Protein AF-A0A7S1EY43-F1 (afdb_monomer_lite)

Foldseek 3Di:
DDDDDDDDDDDDPPDDPDDP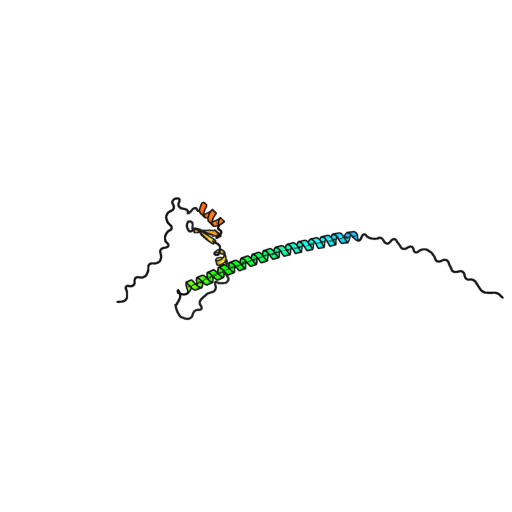PPPDPPPVVPVVVVVVVVVVVVVVVVVVVVVVVVVVVVVVVVVVVVVVVVVVVVVCVVCVPPDDDDDDDDPDPDDPPVCVVVVVVVVFWDADPFQRDTDGPDPVGVVVCVVVVPRDDPDDDDDPDPDDPDDDDPPPDD

Structure (mmCIF, N/CA/C/O backbone):
data_AF-A0A7S1EY43-F1
#
_entry.id   AF-A0A7S1EY43-F1
#
loop_
_atom_site.group_PDB
_atom_site.id
_atom_site.type_symbol
_atom_site.label_atom_id
_atom_site.label_alt_id
_atom_site.label_comp_id
_atom_site.label_asym_id
_atom_site.label_entity_id
_atom_site.label_seq_id
_atom_site.pdbx_PDB_ins_code
_atom_site.Cartn_x
_atom_site.Cartn_y
_atom_site.Cartn_z
_atom_site.occupancy
_atom_site.B_iso_or_equiv
_atom_site.auth_seq_id
_atom_site.auth_comp_id
_atom_site.auth_asym_id
_atom_site.auth_atom_id
_atom_site.pdbx_PDB_model_num
ATOM 1 N N . SER A 1 1 ? -22.037 -6.663 114.341 1.00 41.59 1 SER A N 1
ATOM 2 C CA . SER A 1 1 ? -21.458 -5.616 113.472 1.00 41.59 1 SER A CA 1
ATOM 3 C C . SER A 1 1 ? -21.271 -6.261 112.105 1.00 41.59 1 SER A C 1
ATOM 5 O O . SER A 1 1 ? -20.466 -7.169 112.016 1.00 41.59 1 SER A O 1
ATOM 7 N N . SER A 1 2 ? -22.159 -6.098 111.114 1.00 53.44 2 SER A N 1
ATOM 8 C CA . SER A 1 2 ? -22.350 -4.882 110.292 1.00 53.44 2 SER A CA 1
ATOM 9 C C . SER A 1 2 ? -20.976 -4.368 109.839 1.00 53.44 2 SER A C 1
ATOM 11 O O . SER A 1 2 ? -20.206 -3.970 110.704 1.00 53.44 2 SER A O 1
ATOM 13 N N . VAL A 1 3 ? -20.535 -4.445 108.579 1.00 50.75 3 VAL A N 1
ATOM 14 C CA . VAL A 1 3 ? -21.181 -4.131 107.294 1.00 50.75 3 VAL A CA 1
ATOM 15 C C . VAL A 1 3 ? -20.458 -4.925 106.184 1.00 50.75 3 VAL A C 1
ATOM 17 O O . VAL A 1 3 ? -19.232 -4.971 106.186 1.00 50.75 3 VAL A O 1
ATOM 20 N N . CYS A 1 4 ? -21.165 -5.496 105.204 1.00 46.78 4 CYS A N 1
ATOM 21 C CA . CYS A 1 4 ? -20.566 -5.841 103.908 1.00 46.78 4 CYS A CA 1
ATOM 22 C C . CYS A 1 4 ? -21.561 -5.436 102.816 1.00 46.78 4 CYS A C 1
ATOM 24 O O . CYS A 1 4 ? -22.634 -6.024 102.684 1.00 46.78 4 CYS A O 1
ATOM 26 N N . GLY A 1 5 ? -21.259 -4.323 102.145 1.00 45.91 5 GLY A N 1
ATOM 27 C CA . GLY A 1 5 ? -22.138 -3.674 101.180 1.00 45.91 5 GLY A CA 1
ATOM 28 C C . GLY A 1 5 ? -22.193 -4.441 99.864 1.00 45.91 5 GLY A C 1
ATOM 29 O O . GLY A 1 5 ? -21.163 -4.709 99.254 1.00 45.91 5 GLY A O 1
ATOM 30 N N . SER A 1 6 ? -23.404 -4.761 99.412 1.00 52.31 6 SER A N 1
ATOM 31 C CA . SER A 1 6 ? -23.654 -5.184 98.033 1.00 52.31 6 SER A CA 1
ATOM 32 C C . SER A 1 6 ? -23.799 -3.943 97.157 1.00 52.31 6 SER A C 1
ATOM 34 O O . SER A 1 6 ? -24.788 -3.220 97.261 1.00 52.31 6 SER A O 1
ATOM 36 N N . LEU A 1 7 ? -22.804 -3.687 96.309 1.00 50.12 7 LEU A N 1
ATOM 37 C CA . LEU A 1 7 ? -22.873 -2.676 95.259 1.00 50.12 7 LEU A CA 1
ATOM 38 C C . LEU A 1 7 ? -23.380 -3.369 93.985 1.00 50.12 7 LEU A C 1
ATOM 40 O O . LEU A 1 7 ? -22.682 -4.200 93.408 1.00 50.12 7 LEU A O 1
ATOM 44 N N . ALA A 1 8 ? -24.618 -3.086 93.584 1.00 62.09 8 ALA A N 1
ATOM 45 C CA . ALA A 1 8 ? -25.173 -3.585 92.328 1.00 62.09 8 ALA A CA 1
ATOM 46 C C . ALA A 1 8 ? -24.474 -2.912 91.125 1.00 62.09 8 ALA A C 1
ATOM 48 O O . ALA A 1 8 ? -24.161 -1.721 91.204 1.00 62.09 8 ALA A O 1
ATOM 49 N N . PRO A 1 9 ? -24.234 -3.624 90.008 1.00 55.09 9 PRO A N 1
ATOM 50 C CA . PRO A 1 9 ? -23.655 -3.019 88.813 1.00 55.09 9 PRO A CA 1
ATOM 51 C C . PRO A 1 9 ? -24.662 -2.080 88.129 1.00 55.09 9 PRO A C 1
ATOM 53 O O . PRO A 1 9 ? -25.844 -2.397 87.998 1.00 55.09 9 PRO A O 1
ATOM 56 N N . ALA A 1 10 ? -24.183 -0.914 87.692 1.00 57.22 10 ALA A N 1
ATOM 57 C CA . ALA A 1 10 ? -24.972 0.073 86.958 1.00 57.22 10 ALA A CA 1
ATOM 58 C C . ALA A 1 10 ? -25.468 -0.480 85.602 1.00 57.22 10 ALA A C 1
ATOM 60 O O . ALA A 1 10 ? -24.766 -1.282 84.979 1.00 57.22 10 ALA A O 1
ATOM 61 N N . PRO A 1 11 ? -26.641 -0.046 85.099 1.00 56.56 11 PRO A N 1
ATOM 62 C CA . PRO A 1 11 ? -27.122 -0.464 83.790 1.00 56.56 11 PRO A CA 1
ATOM 63 C C . PRO A 1 11 ? -26.263 0.159 82.684 1.00 56.56 11 PRO A C 1
ATOM 65 O O . PRO A 1 11 ? -26.062 1.372 82.627 1.00 56.56 11 PRO A O 1
ATOM 68 N N . ILE A 1 12 ? -25.770 -0.692 81.789 1.00 59.94 12 ILE A N 1
ATOM 69 C CA . ILE A 1 12 ? -25.063 -0.296 80.570 1.00 59.94 12 ILE A CA 1
ATOM 70 C C . ILE A 1 12 ? -26.062 0.457 79.673 1.00 59.94 12 ILE A C 1
ATOM 72 O O . ILE A 1 12 ? -27.110 -0.112 79.348 1.00 59.94 12 ILE A O 1
ATOM 76 N N . PRO A 1 13 ? -25.793 1.702 79.238 1.00 50.12 13 PRO A N 1
ATOM 77 C CA . PRO A 1 13 ? -26.653 2.365 78.269 1.00 50.12 13 PRO A CA 1
ATOM 78 C C . PRO A 1 13 ? -26.549 1.651 76.915 1.00 50.12 13 PRO A C 1
ATOM 80 O O . PRO A 1 13 ? -25.568 1.777 76.185 1.00 50.12 13 PRO A O 1
ATOM 83 N N . GLN A 1 14 ? -27.592 0.897 76.566 1.00 57.12 14 GLN A N 1
ATOM 84 C CA . GLN A 1 14 ? -27.797 0.334 75.234 1.00 57.12 14 GLN A CA 1
ATOM 85 C C . GLN A 1 14 ? -28.138 1.441 74.229 1.00 57.12 14 GLN A C 1
ATOM 87 O O . GLN A 1 14 ? -29.300 1.543 73.859 1.00 57.12 14 GLN A O 1
ATOM 92 N N . ARG A 1 15 ? -27.190 2.275 73.778 1.00 55.28 15 ARG A N 1
ATOM 93 C CA . ARG A 1 15 ? -27.374 3.112 72.569 1.00 55.28 15 ARG A CA 1
ATOM 94 C C . ARG A 1 15 ? -26.063 3.372 71.844 1.00 55.28 15 ARG A C 1
ATOM 96 O O . ARG A 1 15 ? -25.512 4.456 71.929 1.00 55.28 15 ARG A O 1
ATOM 103 N N . PHE A 1 16 ? -25.627 2.378 71.085 1.00 51.06 16 PHE A N 1
ATOM 104 C CA . PHE A 1 16 ? -24.830 2.573 69.875 1.00 51.06 16 PHE A CA 1
ATOM 105 C C . PHE A 1 16 ? -25.205 1.450 68.904 1.00 51.06 16 PHE A C 1
ATOM 107 O O . PHE A 1 16 ? -24.498 0.458 68.773 1.00 51.06 16 PHE A O 1
ATOM 114 N N . PHE A 1 17 ? -26.371 1.570 68.263 1.00 47.34 17 PHE A N 1
ATOM 115 C CA . PHE A 1 17 ? -26.572 0.869 66.999 1.00 47.34 17 PHE A CA 1
ATOM 116 C C . PHE A 1 17 ? -25.972 1.755 65.916 1.00 47.34 17 PHE A C 1
ATOM 118 O O . PHE A 1 17 ? -26.376 2.905 65.746 1.00 47.34 17 PHE A O 1
ATOM 125 N N . MET A 1 18 ? -24.923 1.217 65.297 1.00 49.12 18 MET A N 1
ATOM 126 C CA . MET A 1 18 ? -24.160 1.816 64.215 1.00 49.12 18 MET A CA 1
ATOM 127 C C . MET A 1 18 ? -25.110 2.320 63.133 1.00 49.12 18 MET A C 1
ATOM 129 O O . MET A 1 18 ? -26.056 1.628 62.754 1.00 49.12 18 MET A O 1
ATOM 133 N N . ALA A 1 19 ? -24.837 3.537 62.665 1.00 46.69 19 ALA A N 1
ATOM 134 C CA . ALA A 1 19 ? -25.416 4.077 61.452 1.00 46.69 19 ALA A CA 1
ATOM 135 C C . ALA A 1 19 ? -25.369 3.010 60.354 1.00 46.69 19 ALA A C 1
ATOM 137 O O . ALA A 1 19 ? -24.356 2.319 60.200 1.00 46.69 19 ALA A O 1
ATOM 138 N N . ALA A 1 20 ? -26.489 2.869 59.646 1.00 50.62 20 ALA A N 1
ATOM 139 C CA . ALA A 1 20 ? -26.568 2.099 58.424 1.00 50.62 20 ALA A CA 1
ATOM 140 C C . ALA A 1 20 ? -25.354 2.459 57.564 1.00 50.62 20 ALA A C 1
ATOM 142 O O . ALA A 1 20 ? -25.150 3.624 57.229 1.00 50.62 20 ALA A O 1
ATOM 143 N N . LEU A 1 21 ? -24.511 1.465 57.288 1.00 48.22 21 LEU A N 1
ATOM 144 C CA . LEU A 1 21 ? -23.529 1.593 56.233 1.00 48.22 21 LEU A CA 1
ATOM 145 C C . LEU A 1 21 ? -24.345 1.741 54.956 1.00 48.22 21 LEU A C 1
ATOM 147 O O . LEU A 1 21 ? -24.947 0.775 54.485 1.00 48.22 21 LEU A O 1
ATOM 151 N N . ASP A 1 22 ? -24.402 2.970 54.459 1.00 48.78 22 ASP A N 1
ATOM 152 C CA . ASP A 1 22 ? -24.724 3.259 53.078 1.00 48.78 22 ASP A CA 1
ATOM 153 C C . ASP A 1 22 ? -23.764 2.427 52.225 1.00 48.78 22 ASP A C 1
ATOM 155 O O . ASP A 1 22 ? -22.606 2.784 52.003 1.00 48.78 22 ASP A O 1
ATOM 159 N N . VAL A 1 23 ? -24.240 1.258 51.797 1.00 56.84 23 VAL A N 1
ATOM 160 C CA . VAL A 1 23 ? -23.659 0.517 50.685 1.00 56.84 23 VAL A CA 1
ATOM 161 C C . VAL A 1 23 ? -23.861 1.411 49.470 1.00 56.84 23 VAL A C 1
ATOM 163 O O . VAL A 1 23 ? -24.899 1.391 48.809 1.00 56.84 23 VAL A O 1
ATOM 166 N N . HIS A 1 24 ? -22.877 2.272 49.230 1.00 55.31 24 HIS A N 1
ATOM 167 C CA . HIS A 1 24 ? -22.739 2.974 47.970 1.00 55.31 24 HIS A CA 1
ATOM 168 C C . HIS A 1 24 ? -22.544 1.921 46.866 1.00 55.31 24 HIS A C 1
ATOM 170 O O . HIS A 1 24 ? -21.766 0.983 47.049 1.00 55.31 24 HIS A O 1
ATOM 176 N N . PRO A 1 25 ? -23.249 2.030 45.728 1.00 52.16 25 PRO A N 1
ATOM 177 C CA . PRO A 1 25 ? -23.197 1.025 44.679 1.00 52.16 25 PRO A CA 1
ATOM 178 C C . PRO A 1 25 ? -21.826 1.048 43.992 1.00 52.16 25 PRO A C 1
ATOM 180 O O . PRO A 1 25 ? -21.577 1.863 43.108 1.00 52.16 25 PRO A O 1
ATOM 183 N N . GLU A 1 26 ? -20.957 0.098 44.339 1.00 53.69 26 GLU A N 1
ATOM 184 C CA . GLU A 1 26 ? -19.714 -0.225 43.611 1.00 53.69 26 GLU A CA 1
ATOM 185 C C . GLU A 1 26 ? -19.965 -0.758 42.182 1.00 53.69 26 GLU A C 1
ATOM 187 O O . GLU A 1 26 ? -19.036 -1.134 41.476 1.00 53.69 26 GLU A O 1
ATOM 192 N N . ALA A 1 27 ? -21.216 -0.779 41.716 1.00 54.62 27 ALA A N 1
ATOM 193 C CA . ALA A 1 27 ? -21.576 -1.264 40.388 1.00 54.62 27 ALA A CA 1
ATOM 194 C C . ALA A 1 27 ? -21.207 -0.286 39.254 1.00 54.62 27 ALA A C 1
ATOM 196 O O . ALA A 1 27 ? -20.969 -0.721 38.136 1.00 54.62 27 ALA A O 1
ATOM 197 N N . VAL A 1 28 ? -21.106 1.024 39.521 1.00 55.25 28 VAL A N 1
ATOM 198 C CA . VAL A 1 28 ? -20.904 2.037 38.458 1.00 55.25 28 VAL A CA 1
ATOM 199 C C . VAL A 1 28 ? -19.438 2.135 37.997 1.00 55.25 28 VAL A C 1
ATOM 201 O O . VAL A 1 28 ? -19.166 2.600 36.896 1.00 55.25 28 VAL A O 1
ATOM 204 N N . ALA A 1 29 ? -18.481 1.664 38.804 1.00 61.00 29 ALA A N 1
ATOM 205 C CA . ALA A 1 29 ? -17.053 1.700 38.466 1.00 61.00 29 ALA A CA 1
ATOM 206 C C . ALA A 1 29 ? -16.586 0.500 37.623 1.00 61.00 29 ALA A C 1
ATOM 208 O O . ALA A 1 29 ? -15.546 0.581 36.971 1.00 61.00 29 ALA A O 1
ATOM 209 N N . ASN A 1 30 ? -17.332 -0.610 37.634 1.00 71.88 30 ASN A N 1
ATOM 210 C CA . ASN A 1 30 ? -16.931 -1.826 36.930 1.00 71.88 30 ASN A CA 1
ATOM 211 C C . ASN A 1 30 ? -17.221 -1.732 35.424 1.00 71.88 30 ASN A C 1
ATOM 213 O O . ASN A 1 30 ? -16.369 -2.081 34.614 1.00 71.88 30 ASN A O 1
ATOM 217 N N . ASP A 1 31 ? -18.371 -1.167 35.049 1.00 84.38 31 ASP A N 1
ATOM 218 C CA . ASP A 1 31 ? -18.775 -1.059 33.643 1.00 84.38 31 ASP A CA 1
ATOM 219 C C . ASP A 1 31 ? -17.875 -0.095 32.847 1.00 84.38 31 ASP A C 1
ATOM 221 O O . ASP A 1 31 ? -17.464 -0.416 31.735 1.00 84.38 31 ASP A O 1
ATOM 225 N N . ASP A 1 32 ? -17.496 1.054 33.423 1.00 91.00 32 ASP A N 1
ATOM 226 C CA . ASP A 1 32 ? -16.563 2.009 32.792 1.00 91.00 32 ASP A CA 1
ATOM 227 C C . ASP A 1 32 ? -15.147 1.421 32.666 1.00 91.00 32 ASP A C 1
ATOM 229 O O . ASP A 1 32 ? -14.481 1.591 31.644 1.00 91.00 32 ASP A O 1
ATOM 233 N N . LEU A 1 33 ? -14.687 0.665 33.669 1.00 91.50 33 LEU A N 1
ATOM 234 C CA . LEU A 1 33 ? -13.391 -0.011 33.603 1.00 91.50 33 LEU A CA 1
ATOM 235 C C . LEU A 1 33 ? -13.389 -1.123 32.547 1.00 91.50 33 LEU A C 1
ATOM 237 O O . LEU A 1 33 ? -12.437 -1.234 31.772 1.00 91.50 33 LEU A O 1
ATOM 241 N N . GLN A 1 34 ? -14.460 -1.913 32.489 1.00 91.56 34 GLN A N 1
ATOM 242 C CA . GLN A 1 34 ? -14.617 -2.971 31.502 1.00 91.56 34 GLN A CA 1
ATOM 243 C C . GLN A 1 34 ? -14.725 -2.399 30.085 1.00 91.56 34 GLN A C 1
ATOM 245 O O . GLN A 1 34 ? -14.057 -2.889 29.177 1.00 91.56 34 GLN A O 1
ATOM 250 N N . GLN A 1 35 ? -15.452 -1.295 29.906 1.00 94.69 35 GLN A N 1
ATOM 251 C CA . GLN A 1 35 ? -15.518 -0.589 28.630 1.00 94.69 35 GLN A CA 1
ATOM 252 C C . GLN A 1 35 ? -14.138 -0.092 28.174 1.00 94.69 35 GLN A C 1
ATOM 254 O O . GLN A 1 35 ? -13.800 -0.213 26.997 1.00 94.69 35 GLN A O 1
ATOM 259 N N . ARG A 1 36 ? -13.321 0.451 29.087 1.00 95.19 36 ARG A N 1
ATOM 260 C CA . ARG A 1 36 ? -11.950 0.891 28.772 1.00 95.19 36 ARG A CA 1
ATOM 261 C C . ARG A 1 36 ? -11.053 -0.275 28.395 1.00 95.19 36 ARG A C 1
ATOM 263 O O . ARG A 1 36 ? -10.308 -0.163 27.430 1.00 95.19 36 ARG A O 1
ATOM 270 N N . PHE A 1 37 ? -11.149 -1.388 29.118 1.00 96.12 37 PHE A N 1
ATOM 271 C CA . PHE A 1 37 ? -10.417 -2.603 28.780 1.00 96.12 37 PHE A CA 1
ATOM 272 C C . PHE A 1 37 ? -10.778 -3.093 27.372 1.00 96.12 37 PHE A C 1
ATOM 274 O O . PHE A 1 37 ? -9.893 -3.312 26.552 1.00 96.12 37 PHE A O 1
ATOM 281 N N . GLU A 1 38 ? -12.071 -3.174 27.053 1.00 96.88 38 GLU A N 1
ATOM 282 C CA . GLU A 1 38 ? -12.549 -3.571 25.725 1.00 96.88 38 GLU A CA 1
ATOM 283 C C . GLU A 1 38 ? -12.141 -2.595 24.612 1.00 96.88 38 GLU A C 1
ATOM 285 O O . GLU A 1 38 ? -11.956 -3.016 23.468 1.00 96.88 38 GLU A O 1
ATOM 290 N N . LEU A 1 39 ? -12.032 -1.297 24.913 1.00 97.56 39 LEU A N 1
ATOM 291 C CA . LEU A 1 39 ? -11.518 -0.302 23.973 1.00 97.56 39 LEU A CA 1
ATOM 292 C C . LEU A 1 39 ? -10.026 -0.528 23.716 1.00 97.56 39 LEU A C 1
ATOM 294 O O . LEU A 1 39 ? -9.619 -0.605 22.563 1.00 97.56 39 LEU A O 1
ATOM 298 N N . THR A 1 40 ? -9.229 -0.704 24.770 1.00 97.56 40 THR A N 1
ATOM 299 C CA . THR A 1 40 ? -7.792 -0.971 24.646 1.00 97.56 40 THR A CA 1
ATOM 300 C C . THR A 1 40 ? -7.517 -2.283 23.915 1.00 97.56 40 THR A C 1
ATOM 302 O O . THR A 1 40 ? -6.608 -2.329 23.096 1.00 97.56 40 THR A O 1
ATOM 305 N N . CYS A 1 41 ? -8.311 -3.336 24.139 1.00 97.62 41 CYS A N 1
ATOM 306 C CA . CYS A 1 41 ? -8.191 -4.572 23.361 1.00 97.62 41 CYS A CA 1
ATOM 307 C C . CYS A 1 41 ? -8.387 -4.320 21.862 1.00 97.62 41 CYS A C 1
ATOM 309 O O . CYS A 1 41 ? -7.573 -4.771 21.066 1.00 97.62 41 CYS A O 1
ATOM 311 N N . ARG A 1 42 ? -9.407 -3.537 21.486 1.00 98.12 42 ARG A N 1
ATOM 312 C CA . ARG A 1 42 ? -9.645 -3.163 20.084 1.00 98.12 42 ARG A CA 1
ATOM 313 C C . ARG A 1 42 ? -8.500 -2.342 19.495 1.00 98.12 42 ARG A C 1
ATOM 315 O O . ARG A 1 42 ? -8.062 -2.628 18.392 1.00 98.12 42 ARG A O 1
ATOM 322 N N . GLU A 1 43 ? -7.981 -1.368 20.239 1.00 98.44 43 GLU A N 1
ATOM 323 C CA . GLU A 1 43 ? -6.826 -0.575 19.797 1.00 98.44 43 GLU A CA 1
ATOM 324 C C . GLU A 1 43 ? -5.581 -1.447 19.581 1.00 98.44 43 GLU A C 1
ATOM 326 O O . GLU A 1 43 ? -4.814 -1.214 18.649 1.00 98.44 43 GLU A O 1
ATOM 331 N N . MET A 1 44 ? -5.372 -2.459 20.426 1.00 98.25 44 MET A N 1
ATOM 332 C CA . MET A 1 44 ? -4.278 -3.415 20.250 1.00 98.25 44 MET A CA 1
ATOM 333 C C . MET A 1 44 ? -4.476 -4.300 19.016 1.00 98.25 44 MET A C 1
ATOM 335 O O . MET A 1 44 ? -3.515 -4.498 18.275 1.00 98.25 44 MET A O 1
ATOM 339 N N . ASP A 1 45 ? -5.698 -4.775 18.762 1.00 98.44 45 ASP A N 1
ATOM 340 C CA . ASP A 1 45 ? -6.020 -5.548 17.556 1.00 98.44 45 ASP A CA 1
ATOM 341 C C . ASP A 1 45 ? -5.781 -4.717 16.279 1.00 98.44 45 ASP A C 1
ATOM 343 O O . ASP A 1 45 ? -5.151 -5.195 15.332 1.00 98.44 45 ASP A O 1
ATOM 347 N N . ASP A 1 46 ? -6.188 -3.443 16.279 1.00 98.56 46 ASP A N 1
ATOM 348 C CA . ASP A 1 46 ? -5.953 -2.513 15.167 1.00 98.56 46 ASP A CA 1
ATOM 349 C C . ASP A 1 46 ? -4.448 -2.286 14.920 1.00 98.56 46 ASP A C 1
ATOM 351 O O . ASP A 1 46 ? -3.986 -2.236 13.775 1.00 98.56 46 ASP A O 1
ATOM 355 N N . LEU A 1 47 ? -3.654 -2.153 15.992 1.00 98.56 47 LEU A N 1
ATOM 356 C CA . LEU A 1 47 ? -2.196 -2.041 15.895 1.00 98.56 47 LEU A CA 1
ATOM 357 C C . LEU A 1 47 ? -1.570 -3.308 15.301 1.00 98.56 47 LEU A C 1
ATOM 359 O O . LEU A 1 47 ? -0.679 -3.202 14.456 1.00 98.56 47 LEU A O 1
ATOM 363 N N . ASP A 1 48 ? -2.031 -4.489 15.708 1.00 98.50 48 ASP A N 1
ATOM 364 C CA . ASP A 1 48 ? -1.549 -5.763 15.175 1.00 98.50 48 ASP A CA 1
ATOM 365 C C . ASP A 1 48 ? -1.857 -5.911 13.682 1.00 98.50 48 ASP A C 1
ATOM 367 O O . ASP A 1 48 ? -1.003 -6.376 12.921 1.00 98.50 48 ASP A O 1
ATOM 371 N N . ASP A 1 49 ? -3.039 -5.490 13.237 1.00 98.56 49 A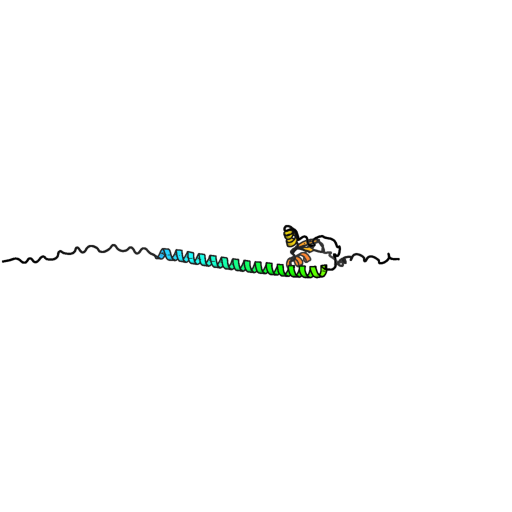SP A N 1
ATOM 372 C CA . ASP A 1 49 ? -3.397 -5.490 11.818 1.00 98.56 49 ASP A CA 1
ATOM 373 C C . ASP A 1 49 ? -2.534 -4.507 11.016 1.00 98.56 49 ASP A C 1
ATOM 375 O O . ASP A 1 49 ? -1.965 -4.887 9.989 1.00 98.56 49 ASP A O 1
ATOM 379 N N . MET A 1 50 ? -2.289 -3.299 11.534 1.00 98.56 50 MET A N 1
ATOM 380 C CA . MET A 1 50 ? -1.348 -2.362 10.906 1.00 98.56 50 MET A CA 1
ATOM 381 C C . MET A 1 50 ? 0.082 -2.919 10.831 1.00 98.56 50 MET A C 1
ATOM 383 O O . MET A 1 50 ? 0.779 -2.723 9.833 1.00 98.56 50 MET A O 1
ATOM 387 N N . ILE A 1 51 ? 0.549 -3.629 11.861 1.00 98.56 51 ILE A N 1
ATOM 388 C CA . ILE A 1 51 ? 1.875 -4.265 11.853 1.00 98.56 51 ILE A CA 1
ATOM 389 C C . ILE A 1 51 ? 1.942 -5.367 10.790 1.00 98.56 51 ILE A C 1
ATOM 391 O O . ILE A 1 51 ? 2.955 -5.478 10.090 1.00 98.56 51 ILE A O 1
ATOM 395 N N . LYS A 1 52 ? 0.885 -6.174 10.639 1.00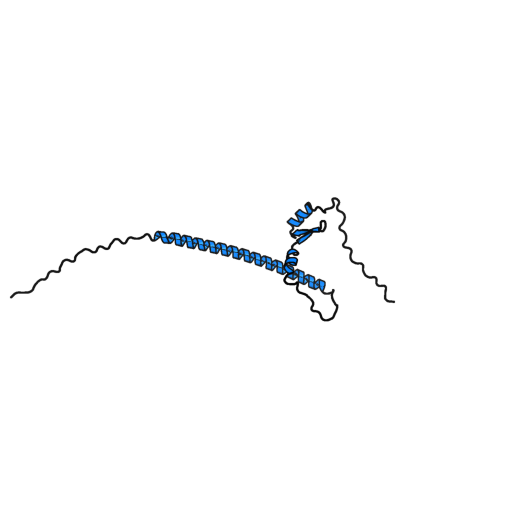 98.12 52 LYS A N 1
ATOM 396 C CA . LYS A 1 52 ? 0.807 -7.200 9.586 1.00 98.12 52 LYS A CA 1
ATOM 397 C C . LYS A 1 52 ? 0.888 -6.561 8.200 1.00 98.12 52 LYS A C 1
ATOM 399 O O . LYS A 1 52 ? 1.731 -6.982 7.406 1.00 98.12 52 LYS A O 1
ATOM 404 N N . ASP A 1 53 ? 0.124 -5.501 7.949 1.00 98.38 53 ASP A N 1
ATOM 405 C CA . ASP A 1 53 ? 0.149 -4.767 6.678 1.00 98.38 53 ASP A CA 1
ATOM 406 C C . ASP A 1 53 ? 1.550 -4.221 6.355 1.00 98.38 53 ASP A C 1
ATOM 408 O O . ASP A 1 53 ? 2.056 -4.366 5.234 1.00 98.38 53 ASP A O 1
ATOM 412 N N . LEU A 1 54 ? 2.227 -3.645 7.354 1.00 98.50 54 LEU A N 1
ATOM 413 C CA . LEU A 1 54 ? 3.597 -3.150 7.200 1.00 98.50 54 LEU A CA 1
ATOM 414 C C . LEU A 1 54 ? 4.592 -4.282 6.914 1.00 98.50 54 LEU A C 1
ATOM 416 O O . LEU A 1 54 ? 5.480 -4.121 6.072 1.00 98.50 54 LEU A O 1
ATOM 420 N N . HIS A 1 55 ? 4.455 -5.443 7.559 1.00 98.44 55 HIS A N 1
ATOM 421 C CA . HIS A 1 55 ? 5.280 -6.612 7.247 1.00 98.44 55 HIS A CA 1
ATOM 422 C C . HIS A 1 55 ? 5.062 -7.110 5.814 1.00 98.44 55 HIS A C 1
ATOM 424 O O . HIS A 1 55 ? 6.037 -7.431 5.124 1.00 98.44 55 HIS A O 1
ATOM 430 N N . GLU A 1 56 ? 3.821 -7.132 5.330 1.00 97.81 56 GLU A N 1
ATOM 431 C CA . GLU A 1 56 ? 3.518 -7.483 3.942 1.00 97.81 56 GLU A CA 1
ATOM 432 C C . GLU A 1 56 ? 4.127 -6.480 2.954 1.00 97.81 56 GLU A C 1
ATOM 434 O O . GLU A 1 56 ? 4.672 -6.856 1.909 1.00 97.81 56 GLU A O 1
ATOM 439 N N . GLU A 1 57 ? 4.088 -5.187 3.273 1.00 98.06 57 GLU A N 1
ATOM 440 C CA . GLU A 1 57 ? 4.717 -4.157 2.455 1.00 98.06 57 GLU A CA 1
ATOM 441 C C . GLU A 1 57 ? 6.247 -4.281 2.424 1.00 98.06 57 GLU A C 1
ATOM 443 O O . GLU A 1 57 ? 6.847 -4.271 1.341 1.00 98.06 57 GLU A O 1
ATOM 448 N N . LEU A 1 58 ? 6.880 -4.501 3.578 1.00 98.12 58 LEU A N 1
ATOM 449 C CA . LEU A 1 58 ? 8.312 -4.790 3.669 1.00 98.12 58 LEU A CA 1
ATOM 450 C C . LEU A 1 58 ? 8.689 -6.045 2.872 1.00 98.12 58 LEU A C 1
ATOM 452 O O . LEU A 1 58 ? 9.702 -6.038 2.167 1.00 98.12 58 LEU A O 1
ATOM 456 N N . GLY A 1 59 ? 7.854 -7.086 2.898 1.00 95.31 59 GLY A N 1
ATOM 457 C CA . GLY A 1 59 ? 8.012 -8.280 2.067 1.00 95.31 59 GLY A CA 1
ATOM 458 C C . GLY A 1 59 ? 7.996 -7.956 0.570 1.00 95.31 59 GLY A C 1
ATOM 459 O O . GLY A 1 59 ? 8.890 -8.370 -0.175 1.00 95.31 59 GLY A O 1
ATOM 460 N N . ARG A 1 60 ? 7.041 -7.131 0.120 1.00 95.62 60 ARG A N 1
ATOM 461 C CA . ARG A 1 60 ? 6.967 -6.654 -1.273 1.00 95.62 60 ARG A CA 1
ATOM 462 C C . ARG A 1 60 ? 8.187 -5.817 -1.662 1.00 95.62 60 ARG A C 1
ATOM 464 O O . ARG A 1 60 ? 8.700 -5.961 -2.775 1.00 95.62 60 ARG A O 1
ATOM 471 N N . PHE A 1 61 ? 8.681 -4.949 -0.778 1.00 96.94 61 PHE A N 1
ATOM 472 C CA . PHE A 1 61 ? 9.913 -4.192 -1.023 1.00 96.94 61 PHE A CA 1
ATOM 473 C C . PHE A 1 61 ? 11.136 -5.101 -1.125 1.00 96.94 61 PHE A C 1
ATOM 475 O O . PHE A 1 61 ? 11.925 -4.955 -2.061 1.00 96.94 61 PHE A O 1
ATOM 482 N N . ALA A 1 62 ? 11.271 -6.069 -0.221 1.00 94.38 62 ALA A N 1
ATOM 483 C CA . ALA A 1 62 ? 12.362 -7.033 -0.246 1.00 94.38 62 ALA A CA 1
ATOM 484 C C . ALA A 1 62 ? 12.356 -7.862 -1.541 1.00 94.38 62 ALA A C 1
ATOM 486 O O . ALA A 1 62 ? 13.401 -8.004 -2.178 1.00 94.38 62 ALA A O 1
ATOM 487 N N . PHE A 1 63 ? 11.185 -8.330 -1.980 1.00 91.00 63 PHE A N 1
ATOM 488 C CA . PHE A 1 63 ? 11.030 -9.074 -3.230 1.00 91.00 63 PHE A CA 1
ATOM 489 C C . PHE A 1 63 ? 11.410 -8.237 -4.458 1.00 91.00 63 PHE A C 1
ATOM 491 O O . PHE A 1 63 ? 12.209 -8.670 -5.291 1.00 91.00 63 PHE A O 1
ATOM 498 N N . ARG A 1 64 ? 10.912 -6.996 -4.546 1.00 94.94 64 ARG A N 1
ATOM 499 C CA . ARG A 1 64 ? 11.290 -6.064 -5.622 1.00 94.94 64 ARG A CA 1
ATOM 500 C C . ARG A 1 64 ? 12.796 -5.809 -5.644 1.00 94.94 64 ARG A C 1
ATOM 502 O O . ARG A 1 64 ? 13.400 -5.823 -6.716 1.00 94.94 64 ARG A O 1
ATOM 509 N N . ARG A 1 65 ? 13.417 -5.635 -4.473 1.00 94.56 65 ARG A N 1
ATOM 510 C CA . ARG A 1 65 ? 14.870 -5.460 -4.347 1.00 94.56 65 ARG A CA 1
ATOM 511 C C . ARG A 1 65 ? 15.640 -6.689 -4.827 1.00 94.56 65 ARG A C 1
ATOM 513 O O . ARG A 1 65 ? 16.638 -6.520 -5.518 1.00 94.56 65 ARG A O 1
ATOM 520 N N . ALA A 1 66 ? 15.178 -7.900 -4.515 1.00 87.69 66 ALA A N 1
ATOM 521 C CA . ALA A 1 66 ? 15.802 -9.135 -4.989 1.00 87.69 66 ALA A CA 1
ATOM 522 C C . ALA A 1 66 ? 15.764 -9.249 -6.523 1.00 87.69 66 ALA A C 1
ATOM 524 O O . ALA A 1 66 ? 16.794 -9.516 -7.137 1.00 87.69 66 ALA A O 1
ATOM 525 N N . ILE A 1 67 ? 14.619 -8.954 -7.152 1.00 92.00 67 ILE A N 1
ATOM 526 C CA . ILE A 1 67 ? 14.498 -8.926 -8.621 1.00 92.00 67 ILE A CA 1
ATOM 527 C C . ILE A 1 67 ? 15.463 -7.908 -9.236 1.00 92.00 67 ILE A C 1
ATOM 529 O O . ILE A 1 67 ? 16.101 -8.183 -10.250 1.00 92.00 67 ILE A O 1
ATOM 533 N N . LEU A 1 68 ? 15.560 -6.710 -8.656 1.00 90.56 68 LEU A N 1
ATOM 534 C CA . LEU A 1 68 ? 16.474 -5.685 -9.158 1.00 90.56 68 LEU A CA 1
ATOM 535 C C . LEU A 1 68 ? 17.938 -6.099 -8.991 1.00 90.56 68 LEU A C 1
ATOM 537 O O . LEU A 1 68 ? 18.722 -5.890 -9.912 1.00 90.56 68 LEU A O 1
ATOM 541 N N . ALA A 1 69 ? 18.297 -6.716 -7.864 1.00 85.81 69 ALA A N 1
ATOM 542 C CA . ALA A 1 69 ? 19.644 -7.226 -7.633 1.00 85.81 69 ALA A CA 1
ATOM 543 C C . ALA A 1 69 ? 20.024 -8.310 -8.655 1.00 85.81 69 ALA A C 1
ATOM 545 O O . ALA A 1 69 ? 21.111 -8.241 -9.224 1.00 85.81 69 ALA A O 1
ATOM 546 N N . ASP A 1 70 ? 19.114 -9.244 -8.950 1.00 86.56 70 ASP A N 1
ATOM 547 C CA . ASP A 1 70 ? 19.294 -10.259 -9.996 1.00 86.56 70 ASP A CA 1
ATOM 548 C C . ASP A 1 70 ? 19.490 -9.619 -11.377 1.00 86.56 70 ASP A C 1
ATOM 550 O O . ASP A 1 70 ? 20.465 -9.895 -12.074 1.00 86.56 70 ASP A O 1
ATOM 554 N N . ARG A 1 71 ? 18.625 -8.669 -11.753 1.00 83.75 71 ARG A N 1
ATOM 555 C CA . ARG A 1 71 ? 18.745 -7.953 -13.032 1.00 83.75 71 ARG A CA 1
ATOM 556 C C . ARG A 1 71 ? 20.064 -7.196 -13.150 1.00 83.75 71 ARG A C 1
ATOM 558 O O . ARG A 1 71 ? 20.682 -7.238 -14.209 1.00 83.75 71 ARG A O 1
ATOM 565 N N . VAL A 1 72 ? 20.501 -6.518 -12.088 1.00 83.56 72 VAL A N 1
ATOM 566 C CA . VAL A 1 72 ? 21.797 -5.822 -12.042 1.00 83.56 72 VAL A CA 1
ATOM 567 C C . VAL A 1 72 ? 22.958 -6.816 -12.133 1.00 83.56 72 VAL A C 1
ATOM 569 O O . VAL A 1 72 ? 23.918 -6.543 -12.850 1.00 83.56 72 VAL A O 1
ATOM 572 N N . GLY A 1 73 ? 22.868 -7.972 -11.471 1.00 74.81 73 GLY A N 1
ATOM 573 C CA . GLY A 1 73 ? 23.844 -9.057 -11.594 1.00 74.81 73 GLY A CA 1
ATOM 574 C C . GLY A 1 73 ? 23.965 -9.563 -13.033 1.00 74.81 73 GLY A C 1
ATOM 575 O O . GLY A 1 73 ? 25.050 -9.534 -13.608 1.00 74.81 73 GLY A O 1
ATOM 576 N N . ASN A 1 74 ? 22.836 -9.899 -13.656 1.00 71.56 74 ASN A N 1
ATOM 577 C CA . ASN A 1 74 ? 22.772 -10.354 -15.048 1.00 71.56 74 ASN A CA 1
ATOM 578 C C . ASN A 1 74 ? 23.279 -9.283 -16.038 1.00 71.56 74 ASN A C 1
ATOM 580 O O . ASN A 1 74 ? 23.969 -9.591 -17.011 1.00 71.56 74 ASN A O 1
ATOM 584 N N . L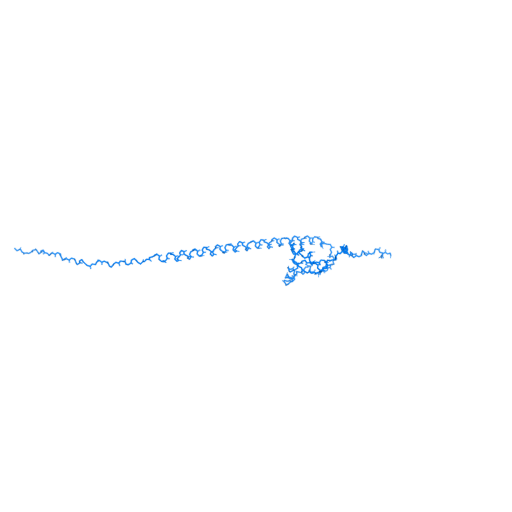EU A 1 75 ? 22.995 -8.000 -15.783 1.00 68.75 75 LEU A N 1
ATOM 585 C CA . LEU A 1 75 ? 23.544 -6.876 -16.554 1.00 68.75 75 LEU A CA 1
ATOM 586 C C . LEU A 1 75 ? 25.064 -6.739 -16.385 1.00 68.75 75 LEU A C 1
ATOM 588 O O . LEU A 1 75 ? 25.752 -6.426 -17.355 1.00 68.75 75 LEU A O 1
ATOM 592 N N . LYS A 1 76 ? 25.599 -6.982 -15.183 1.00 67.38 76 LYS A N 1
ATOM 593 C CA . LYS A 1 76 ? 27.042 -6.942 -14.907 1.00 67.38 76 LYS A CA 1
ATOM 594 C C . LYS A 1 76 ? 27.796 -8.032 -15.673 1.00 67.38 76 LYS A C 1
ATOM 596 O O . LYS A 1 76 ? 28.886 -7.762 -16.169 1.00 67.38 76 LYS A O 1
ATOM 601 N N . GLU A 1 77 ? 27.212 -9.219 -15.823 1.00 61.66 77 GLU A N 1
ATOM 602 C CA . GLU A 1 77 ? 27.805 -10.304 -16.618 1.00 61.66 77 GLU A CA 1
ATOM 603 C C . GLU A 1 77 ? 27.781 -10.008 -18.126 1.00 61.66 77 GLU A C 1
ATOM 605 O O . GLU A 1 77 ? 28.764 -10.259 -18.822 1.00 61.66 77 GLU A O 1
ATOM 610 N N . LEU A 1 78 ? 26.711 -9.384 -18.630 1.00 58.31 78 LEU A N 1
ATOM 611 C CA . LEU A 1 78 ? 26.600 -8.982 -20.039 1.00 58.31 78 LEU A CA 1
ATOM 612 C C . LEU A 1 78 ? 27.412 -7.715 -20.384 1.00 58.31 78 LEU A C 1
ATOM 614 O O . LEU A 1 78 ? 27.760 -7.505 -21.545 1.00 58.31 78 LEU A O 1
ATOM 618 N N . GLY A 1 79 ? 27.725 -6.871 -19.396 1.00 51.59 79 GLY A N 1
ATOM 619 C CA . GLY A 1 79 ? 28.537 -5.654 -19.542 1.00 51.59 79 GLY A CA 1
ATOM 620 C C . GLY A 1 79 ? 30.051 -5.865 -19.404 1.00 51.59 79 GLY A C 1
ATOM 621 O O . GLY A 1 79 ? 30.819 -4.927 -19.626 1.00 51.59 79 GLY A O 1
ATOM 622 N N . GLY A 1 80 ? 30.497 -7.082 -19.073 1.00 49.16 80 GLY A N 1
ATOM 623 C CA . GLY A 1 80 ? 31.891 -7.420 -18.758 1.00 49.16 80 GLY A CA 1
ATOM 624 C C . GLY A 1 80 ? 32.904 -7.348 -19.911 1.00 49.16 80 GLY A C 1
ATOM 625 O O . GLY A 1 80 ? 34.080 -7.612 -19.684 1.00 49.16 80 GLY A O 1
ATOM 626 N N . THR A 1 81 ? 32.507 -6.978 -21.134 1.00 49.94 81 THR A N 1
ATOM 627 C CA . THR A 1 81 ? 33.430 -6.885 -22.287 1.00 49.94 81 THR A CA 1
ATOM 628 C C . THR A 1 81 ? 33.409 -5.539 -23.014 1.00 49.94 81 THR A C 1
ATOM 630 O O . THR A 1 81 ? 33.893 -5.454 -24.141 1.00 49.94 81 THR A O 1
ATOM 633 N N . ALA A 1 82 ? 32.865 -4.476 -22.414 1.00 49.38 82 ALA A N 1
ATOM 634 C CA . ALA A 1 82 ? 32.745 -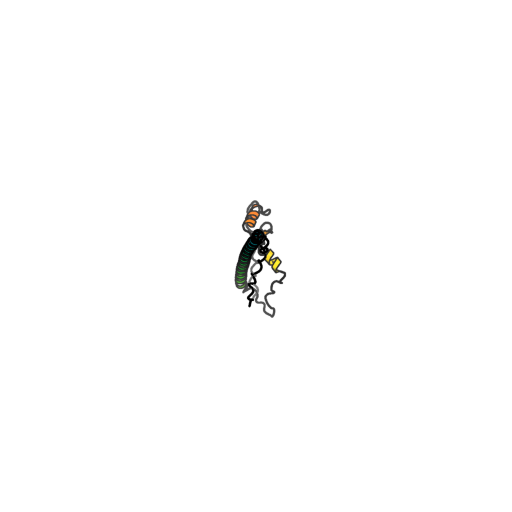3.181 -23.088 1.00 49.38 82 ALA A CA 1
ATOM 635 C C . ALA A 1 82 ? 33.256 -1.985 -22.271 1.00 49.38 82 ALA A C 1
ATOM 637 O O . ALA A 1 82 ? 32.640 -0.930 -22.324 1.00 49.38 82 ALA A O 1
ATOM 638 N N . PHE A 1 83 ? 34.383 -2.114 -21.556 1.00 44.44 83 PHE A N 1
ATOM 639 C CA . PHE A 1 83 ? 35.261 -0.967 -21.266 1.00 44.44 83 PHE A CA 1
ATOM 640 C C . PHE A 1 83 ? 36.639 -1.422 -20.747 1.00 44.44 83 PHE A C 1
ATOM 642 O O . PHE A 1 83 ? 36.872 -1.505 -19.546 1.00 44.44 83 PHE A O 1
ATOM 649 N N . SER A 1 84 ? 37.573 -1.702 -21.660 1.00 48.00 84 SER A N 1
ATOM 650 C CA . SER A 1 84 ? 39.010 -1.657 -21.358 1.00 48.00 84 SER A CA 1
ATOM 651 C C . SER A 1 84 ? 39.579 -0.399 -22.007 1.00 48.00 84 SER A C 1
ATOM 653 O O . SER A 1 84 ? 40.100 -0.435 -23.117 1.00 48.00 84 SER A O 1
ATOM 655 N N . LEU A 1 85 ? 39.447 0.727 -21.314 1.00 43.06 85 LEU A N 1
ATOM 656 C CA . LEU A 1 85 ? 40.333 1.874 -21.480 1.00 43.06 85 LEU A CA 1
ATOM 657 C C . LEU A 1 85 ? 41.021 2.049 -20.132 1.00 43.06 85 LEU A C 1
ATOM 659 O O . LEU A 1 85 ? 40.377 2.324 -19.124 1.00 43.06 85 LEU A O 1
ATOM 663 N N . GLY A 1 86 ? 42.312 1.724 -20.121 1.00 42.38 86 GLY A N 1
ATOM 664 C CA . GLY A 1 86 ? 43.147 1.776 -18.934 1.00 42.38 86 GLY A CA 1
ATOM 665 C C . GLY A 1 86 ? 43.364 3.195 -18.414 1.00 42.38 86 GLY A C 1
ATOM 666 O O . GLY A 1 86 ? 43.118 4.175 -19.112 1.00 42.38 86 GLY A O 1
ATOM 667 N N . GLY A 1 87 ? 43.890 3.252 -17.192 1.00 43.41 87 GLY A N 1
ATOM 668 C CA . GLY A 1 87 ? 44.365 4.468 -16.541 1.00 43.41 87 GLY A CA 1
ATOM 669 C C . GLY A 1 87 ? 43.368 5.026 -15.534 1.00 43.41 87 GLY A C 1
ATOM 670 O O . GLY A 1 87 ? 42.465 5.767 -15.898 1.00 43.41 87 GLY A O 1
ATOM 671 N N . ASP A 1 88 ? 43.561 4.655 -14.270 1.00 52.06 88 ASP A N 1
ATOM 672 C CA . ASP A 1 88 ? 43.313 5.484 -13.087 1.00 52.06 88 ASP A CA 1
ATOM 673 C C . ASP A 1 88 ? 42.035 6.339 -13.085 1.00 52.06 88 ASP A C 1
ATOM 675 O O . ASP A 1 88 ? 42.076 7.565 -13.028 1.00 52.06 88 ASP A O 1
ATOM 679 N N . ALA A 1 89 ? 40.872 5.692 -13.067 1.00 46.22 89 ALA A N 1
ATOM 680 C CA . ALA A 1 89 ? 39.650 6.311 -12.570 1.00 46.22 89 ALA A CA 1
ATOM 681 C C . ALA A 1 89 ? 38.700 5.229 -12.050 1.00 46.22 89 ALA A C 1
ATOM 683 O O . ALA A 1 89 ? 38.336 4.296 -12.763 1.00 46.22 89 ALA A O 1
ATOM 684 N N . LEU A 1 90 ? 38.320 5.370 -10.781 1.00 52.06 90 LEU A N 1
ATOM 685 C CA . LEU A 1 90 ? 37.268 4.618 -10.100 1.00 52.06 90 LEU A CA 1
ATOM 686 C C . LEU A 1 90 ? 36.054 4.381 -11.018 1.00 52.06 90 LEU A C 1
ATOM 688 O O . LEU A 1 90 ? 35.415 5.356 -11.422 1.00 52.06 90 LEU A O 1
ATOM 692 N N . PRO A 1 91 ? 35.679 3.125 -11.323 1.00 52.12 91 PRO A N 1
ATOM 693 C CA . PRO A 1 91 ? 34.468 2.876 -12.073 1.00 52.12 91 PRO A CA 1
ATOM 694 C C . PRO A 1 91 ? 33.293 2.695 -11.112 1.00 52.12 91 PRO A C 1
ATOM 696 O O . PRO A 1 91 ? 33.371 1.962 -10.127 1.00 52.12 91 PRO A O 1
ATOM 699 N N . VAL A 1 92 ? 32.183 3.324 -11.495 1.00 49.75 92 VAL A N 1
ATOM 700 C CA . VAL A 1 92 ? 30.893 3.436 -10.802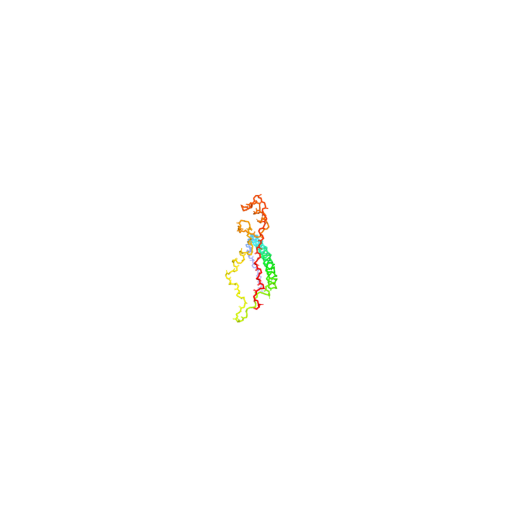 1.00 49.75 92 VAL A CA 1
ATOM 701 C C . VAL A 1 92 ? 30.824 4.640 -9.863 1.00 49.75 92 VAL A C 1
ATOM 703 O O . VAL A 1 92 ? 30.839 4.537 -8.640 1.00 49.75 92 VAL A O 1
ATOM 706 N N . SER A 1 93 ? 30.627 5.807 -10.486 1.00 50.31 93 SER A N 1
ATOM 707 C CA . SER A 1 93 ? 29.703 6.804 -9.949 1.00 50.31 93 SER A CA 1
ATOM 708 C C . SER A 1 93 ? 28.424 6.061 -9.573 1.00 50.31 93 SER A C 1
ATOM 710 O O . SER A 1 93 ? 27.616 5.711 -10.436 1.00 50.31 93 SER A O 1
ATOM 712 N N . LEU A 1 94 ? 28.278 5.771 -8.280 1.00 44.84 94 LEU A N 1
ATOM 713 C CA . LEU A 1 94 ? 26.981 5.565 -7.665 1.00 44.84 94 LEU A CA 1
ATOM 714 C C . LEU A 1 94 ? 26.071 6.664 -8.209 1.00 44.84 94 LEU A C 1
ATOM 716 O O . LEU A 1 94 ? 26.446 7.839 -8.203 1.00 44.84 94 LEU A O 1
ATOM 720 N N . CYS A 1 95 ? 24.906 6.270 -8.714 1.00 46.28 95 CYS A N 1
ATOM 721 C CA . CYS A 1 95 ? 23.812 7.197 -8.953 1.00 46.28 95 CYS A CA 1
ATOM 722 C C . CYS A 1 95 ? 23.732 8.131 -7.741 1.00 46.28 95 CYS A C 1
ATOM 724 O O . CYS A 1 95 ? 23.699 7.648 -6.603 1.00 46.28 95 CYS A O 1
ATOM 726 N N . SER A 1 96 ? 23.802 9.443 -7.979 1.00 48.56 96 SER A N 1
ATOM 727 C CA . SER A 1 96 ? 23.709 10.429 -6.907 1.00 48.56 96 SER A CA 1
ATOM 728 C C . SER A 1 96 ? 22.471 10.101 -6.071 1.00 48.56 96 SER A C 1
ATOM 730 O O . SER A 1 96 ? 21.454 9.685 -6.623 1.00 48.56 96 SER A O 1
ATOM 732 N N . LEU A 1 97 ? 22.532 10.237 -4.745 1.00 51.44 97 LEU A N 1
ATOM 733 C CA . LEU A 1 97 ? 21.431 9.858 -3.846 1.00 51.44 97 LEU A CA 1
ATOM 734 C C . LEU A 1 97 ? 20.089 10.552 -4.207 1.00 51.44 97 LEU A C 1
ATOM 736 O O . LEU A 1 97 ? 19.037 10.075 -3.800 1.00 51.44 97 LEU A O 1
ATOM 740 N N . GLY A 1 98 ? 20.114 11.616 -5.025 1.00 53.84 98 GLY A N 1
ATOM 741 C CA . GLY A 1 98 ? 18.936 12.288 -5.594 1.00 53.84 98 GLY A CA 1
ATOM 742 C C . GLY A 1 98 ? 18.409 11.759 -6.943 1.00 53.84 98 GLY A C 1
ATOM 743 O O . GLY A 1 98 ? 17.294 12.099 -7.314 1.00 53.84 98 GLY A O 1
ATOM 744 N N . ASP A 1 99 ? 19.139 10.907 -7.671 1.00 56.28 99 ASP A N 1
ATOM 745 C CA . ASP A 1 99 ? 18.679 10.332 -8.953 1.00 56.28 99 ASP A CA 1
ATOM 746 C C . ASP A 1 99 ? 17.785 9.094 -8.769 1.00 56.28 99 ASP A C 1
ATOM 748 O O . ASP A 1 99 ? 17.197 8.589 -9.729 1.00 56.28 99 ASP A O 1
ATOM 752 N N . TRP A 1 100 ? 17.664 8.586 -7.539 1.00 65.94 100 TRP A N 1
ATOM 753 C CA . TRP A 1 100 ? 16.839 7.419 -7.231 1.00 65.94 100 TRP A CA 1
ATOM 754 C C . TRP A 1 100 ? 15.356 7.675 -7.456 1.00 65.94 100 TRP A C 1
ATOM 756 O O . TRP A 1 100 ? 14.691 6.775 -7.950 1.00 65.94 100 TRP A O 1
ATOM 766 N N . GLU A 1 101 ? 14.843 8.873 -7.170 1.00 58.44 101 GLU A N 1
ATOM 767 C CA . GLU A 1 101 ? 13.439 9.214 -7.446 1.00 58.44 101 GLU A CA 1
ATOM 768 C C . GLU A 1 101 ? 13.144 9.114 -8.942 1.00 58.44 101 GLU A C 1
ATOM 770 O O . GLU A 1 101 ? 12.223 8.414 -9.347 1.00 58.44 101 GLU A O 1
ATOM 775 N N . HIS A 1 102 ? 14.005 9.687 -9.787 1.00 63.16 102 HIS A N 1
ATOM 776 C CA . HIS A 1 102 ? 13.835 9.607 -11.236 1.00 63.16 102 HIS A CA 1
ATOM 777 C C . HIS A 1 102 ? 14.004 8.177 -11.778 1.00 63.16 102 HIS A C 1
ATOM 779 O O . HIS A 1 102 ? 13.351 7.778 -12.750 1.00 63.16 102 HIS A O 1
ATOM 785 N N . CYS A 1 103 ? 14.872 7.386 -11.139 1.00 57.72 103 CYS A N 1
ATOM 786 C CA . CYS A 1 103 ? 15.045 5.969 -11.436 1.00 57.72 103 CYS A CA 1
ATOM 787 C C . CYS A 1 103 ? 13.815 5.156 -11.016 1.00 57.72 103 CYS A C 1
ATOM 789 O O . CYS A 1 103 ? 13.347 4.344 -11.804 1.00 57.72 103 CYS A O 1
ATOM 791 N N . LEU A 1 104 ? 13.246 5.392 -9.834 1.00 60.81 104 LEU A N 1
ATOM 792 C CA . LEU A 1 104 ? 12.046 4.718 -9.331 1.00 60.81 104 LEU A CA 1
ATOM 793 C C . LEU A 1 104 ? 10.803 5.099 -10.141 1.00 60.81 104 LEU A C 1
ATOM 795 O O . LEU A 1 104 ? 10.053 4.212 -10.537 1.00 60.81 104 LEU A O 1
ATOM 799 N N . ASP A 1 105 ? 10.664 6.373 -10.506 1.00 63.47 105 ASP A N 1
ATOM 800 C CA . ASP A 1 105 ? 9.637 6.855 -11.435 1.00 63.47 105 ASP A CA 1
ATOM 801 C C . ASP A 1 105 ? 9.766 6.208 -12.820 1.00 63.47 105 ASP A C 1
ATOM 803 O O . ASP A 1 105 ? 8.786 6.039 -13.544 1.00 63.47 105 ASP A O 1
ATOM 807 N N . SER A 1 106 ? 10.982 5.827 -13.218 1.00 66.12 106 SER A N 1
ATOM 808 C CA . SER A 1 106 ? 11.228 5.087 -14.460 1.00 66.12 106 SER A CA 1
ATOM 809 C C . SER A 1 106 ? 11.029 3.573 -14.289 1.00 66.12 106 SER A C 1
ATOM 811 O O . SER A 1 106 ? 10.627 2.890 -15.237 1.00 66.12 106 SER A O 1
ATOM 813 N N . LEU A 1 107 ? 11.257 3.034 -13.087 1.00 64.81 107 LEU A N 1
ATOM 814 C CA . LEU A 1 107 ? 11.052 1.637 -12.696 1.00 64.81 107 LEU A CA 1
ATOM 815 C C . LEU A 1 107 ? 9.568 1.377 -12.427 1.00 64.81 107 LEU A C 1
ATOM 817 O O . LEU A 1 107 ? 9.124 1.134 -11.312 1.00 64.81 107 LEU A O 1
ATOM 821 N N . GLY A 1 108 ? 8.790 1.411 -13.497 1.00 73.06 108 GLY A N 1
ATOM 822 C CA . GLY A 1 108 ? 7.342 1.283 -13.414 1.00 73.06 108 GLY A CA 1
ATOM 823 C C . GLY A 1 108 ? 6.616 2.124 -14.441 1.00 73.06 108 GLY A C 1
ATOM 824 O O . GLY A 1 108 ? 5.397 2.093 -14.449 1.00 73.06 108 GLY A O 1
ATOM 825 N N . VAL A 1 109 ? 7.322 2.832 -15.327 1.00 85.06 109 VAL A N 1
ATOM 826 C CA . VAL A 1 109 ? 6.715 3.596 -16.418 1.00 85.06 109 VAL A CA 1
ATOM 827 C C . VAL A 1 109 ? 7.208 3.068 -17.764 1.00 85.06 109 VAL A C 1
ATOM 829 O O . VAL A 1 109 ? 8.364 3.237 -18.153 1.00 85.06 109 VAL A O 1
ATOM 832 N N . GLY A 1 110 ? 6.305 2.432 -18.506 1.00 84.25 110 GLY A N 1
ATOM 833 C CA . GLY A 1 110 ? 6.504 2.063 -19.902 1.00 84.25 110 GLY A CA 1
ATOM 834 C C . GLY A 1 110 ? 6.269 3.243 -20.840 1.00 84.25 110 GLY A C 1
ATOM 835 O O . GLY A 1 110 ? 5.554 4.189 -20.516 1.00 84.25 110 GLY A O 1
ATOM 836 N N . LYS A 1 111 ? 6.857 3.183 -22.039 1.00 88.56 111 LYS A N 1
ATOM 837 C CA . LYS A 1 111 ? 6.528 4.089 -23.148 1.00 88.56 111 LYS A CA 1
ATOM 838 C C . LYS A 1 111 ? 5.875 3.303 -24.269 1.00 88.56 111 LYS A C 1
ATOM 840 O O . LYS A 1 111 ? 6.396 2.270 -24.691 1.00 88.56 111 LYS A O 1
ATOM 845 N N . CYS A 1 112 ? 4.777 3.823 -24.807 1.00 90.06 112 CYS A N 1
ATOM 846 C CA . CYS A 1 112 ? 4.189 3.252 -26.010 1.00 90.06 112 CYS A CA 1
ATOM 847 C C . CYS A 1 112 ? 5.162 3.426 -27.175 1.00 90.06 112 CYS A C 1
ATOM 849 O O . CYS A 1 112 ? 5.465 4.552 -27.556 1.00 90.06 112 CYS A O 1
ATOM 851 N N . GLY A 1 113 ? 5.585 2.339 -27.819 1.00 84.25 113 GLY A N 1
ATOM 852 C CA . GLY A 1 113 ? 6.432 2.433 -29.014 1.00 84.25 113 GLY A CA 1
ATOM 853 C C . GLY A 1 113 ? 5.768 3.149 -30.199 1.00 84.25 113 GLY A C 1
ATOM 854 O O . GLY A 1 113 ? 6.450 3.482 -31.164 1.00 84.25 113 GLY A O 1
ATOM 855 N N . VAL A 1 114 ? 4.453 3.379 -30.131 1.00 87.38 114 VAL A N 1
ATOM 856 C CA . VAL A 1 114 ? 3.662 3.990 -31.200 1.00 87.38 114 VAL A CA 1
ATOM 857 C C . VAL A 1 114 ? 3.424 5.480 -30.946 1.00 87.38 114 VAL A C 1
ATOM 859 O O . VAL A 1 114 ? 3.829 6.304 -31.758 1.00 87.38 114 VAL A O 1
ATOM 862 N N . CYS A 1 115 ? 2.800 5.845 -29.822 1.00 88.94 115 CYS A N 1
ATOM 863 C CA . CYS A 1 115 ? 2.479 7.244 -29.508 1.00 88.94 115 CYS A CA 1
ATOM 864 C C . CYS A 1 115 ? 3.432 7.897 -28.497 1.00 88.94 115 CYS A C 1
ATOM 866 O O . CYS A 1 115 ? 3.229 9.051 -28.137 1.00 88.94 115 CYS A O 1
ATOM 868 N N . GLN A 1 116 ? 4.441 7.167 -28.010 1.00 87.50 116 GLN A N 1
ATOM 869 C CA . GLN A 1 116 ? 5.452 7.624 -27.044 1.00 87.50 116 GLN A CA 1
ATOM 870 C C . GLN A 1 116 ? 4.915 8.093 -25.683 1.00 87.50 116 GLN A C 1
ATOM 872 O O . GLN A 1 116 ? 5.678 8.595 -24.858 1.00 87.50 116 GLN A O 1
ATOM 877 N N . GLN A 1 117 ? 3.624 7.891 -25.409 1.00 87.62 117 GLN A N 1
ATOM 878 C CA . GLN A 1 117 ? 3.036 8.225 -24.118 1.00 87.62 117 GLN A CA 1
ATOM 879 C C . GLN A 1 117 ? 3.618 7.324 -23.026 1.00 87.62 117 GLN A C 1
ATOM 881 O O . GLN A 1 117 ? 3.773 6.116 -23.227 1.00 87.62 117 GLN A O 1
ATOM 886 N N . LYS A 1 118 ? 3.947 7.941 -21.889 1.00 89.31 118 LYS A N 1
ATOM 887 C CA . LYS A 1 118 ? 4.379 7.277 -20.661 1.00 89.31 118 LYS A CA 1
ATOM 888 C C . LYS A 1 118 ? 3.156 6.788 -19.884 1.00 89.31 118 LYS A C 1
ATOM 890 O O . LYS A 1 118 ? 2.192 7.540 -19.757 1.00 89.31 118 LYS A O 1
ATOM 895 N N . PHE A 1 119 ? 3.196 5.567 -19.372 1.00 87.25 119 PHE A N 1
ATOM 896 C CA . PHE A 1 119 ? 2.133 4.995 -18.545 1.00 87.25 119 PHE A CA 1
ATOM 897 C C . PHE A 1 119 ? 2.706 3.932 -17.589 1.00 87.25 119 PHE A C 1
ATOM 899 O O . PHE A 1 119 ? 3.767 3.380 -17.890 1.00 87.25 119 PHE A O 1
ATOM 906 N N . PRO A 1 120 ? 2.039 3.635 -16.459 1.00 87.81 120 PRO A N 1
ATOM 907 C CA . PRO A 1 120 ? 2.440 2.565 -15.547 1.00 87.81 120 PRO A CA 1
ATOM 908 C C . PRO A 1 120 ? 2.684 1.224 -16.256 1.00 87.81 120 PRO A C 1
ATOM 910 O O . PRO A 1 120 ? 1.875 0.806 -17.078 1.00 87.81 120 PRO A O 1
ATOM 913 N N . LEU A 1 121 ? 3.776 0.525 -15.942 1.00 85.88 121 LEU A N 1
ATOM 914 C CA . LEU A 1 121 ? 4.164 -0.776 -16.501 1.00 85.88 121 LEU A CA 1
ATOM 915 C C . LEU A 1 121 ? 3.331 -1.916 -15.883 1.00 85.88 121 LEU A C 1
ATOM 917 O O . LEU A 1 121 ? 3.858 -2.918 -15.408 1.00 85.88 121 LEU A O 1
ATOM 921 N N . ASP A 1 122 ? 2.022 -1.711 -15.873 1.00 86.56 122 ASP A N 1
ATOM 922 C CA . ASP A 1 122 ? 0.981 -2.602 -15.392 1.00 86.56 122 ASP A CA 1
ATOM 923 C C . ASP A 1 122 ? 0.233 -3.204 -16.590 1.00 86.56 122 ASP A C 1
ATOM 925 O O . ASP A 1 122 ? -0.000 -2.530 -17.598 1.00 86.56 122 ASP A O 1
ATOM 929 N N . VAL A 1 123 ? -0.144 -4.479 -16.484 1.00 86.38 123 VAL A N 1
ATOM 930 C CA . VAL A 1 123 ? -0.766 -5.227 -17.586 1.00 86.38 123 VAL A CA 1
ATOM 931 C C . VAL A 1 123 ? -2.105 -4.604 -17.980 1.00 86.38 123 VAL A C 1
ATOM 933 O O . VAL A 1 123 ? -2.324 -4.362 -19.166 1.00 86.38 123 VAL A O 1
ATOM 936 N N . GLY A 1 124 ? -2.956 -4.253 -17.011 1.00 90.94 124 GLY A N 1
ATOM 937 C CA . GLY A 1 124 ? -4.265 -3.653 -17.290 1.00 90.94 124 GLY A CA 1
ATOM 938 C C . GLY A 1 124 ? -4.143 -2.290 -17.973 1.00 90.94 124 GLY A C 1
ATOM 939 O O . GLY A 1 124 ? -4.826 -2.003 -18.959 1.00 90.94 124 GLY A O 1
ATOM 940 N N . THR A 1 125 ? -3.195 -1.476 -17.514 1.00 89.25 125 THR A N 1
ATOM 941 C CA . THR A 1 125 ? -2.895 -0.168 -18.110 1.00 89.25 125 THR A CA 1
ATOM 942 C C . THR A 1 125 ? -2.364 -0.299 -19.543 1.00 89.25 125 THR A C 1
ATOM 944 O O . THR A 1 125 ? -2.778 0.450 -20.434 1.00 89.25 125 THR A O 1
ATOM 947 N N . ILE A 1 126 ? -1.470 -1.264 -19.795 1.00 90.12 126 ILE A N 1
ATOM 948 C CA . ILE A 1 126 ? -0.939 -1.566 -21.134 1.00 90.12 126 ILE A CA 1
ATOM 949 C C . ILE A 1 126 ? -2.062 -2.001 -22.076 1.00 90.12 126 ILE A C 1
ATOM 951 O O . ILE A 1 126 ? -2.146 -1.503 -23.203 1.00 90.12 126 ILE A O 1
ATOM 955 N N . GLU A 1 127 ? -2.923 -2.914 -21.632 1.00 92.06 127 GLU A N 1
ATOM 956 C CA . GLU A 1 127 ? -4.037 -3.431 -22.425 1.00 92.06 127 GLU A CA 1
ATOM 957 C C . GLU A 1 127 ? -5.007 -2.315 -22.796 1.00 92.06 127 GLU A C 1
ATOM 959 O O . GLU A 1 127 ? -5.276 -2.105 -23.983 1.00 92.06 127 GLU A O 1
ATOM 964 N N . GLN A 1 128 ? -5.439 -1.521 -21.816 1.00 91.50 128 GLN A N 1
ATOM 965 C CA . GLN A 1 128 ? -6.328 -0.389 -22.049 1.00 91.50 128 GLN A CA 1
ATOM 966 C C . GLN A 1 128 ? -5.698 0.631 -23.005 1.00 91.50 128 GLN A C 1
ATOM 968 O O . GLN A 1 128 ? -6.342 1.060 -23.966 1.00 91.50 128 GLN A O 1
ATOM 973 N N . HIS A 1 129 ? -4.420 0.970 -22.809 1.00 91.50 129 HIS A N 1
ATOM 974 C CA . HIS A 1 129 ? -3.694 1.852 -23.717 1.00 91.50 129 HIS A CA 1
ATOM 975 C C . HIS A 1 129 ? -3.642 1.286 -25.143 1.00 91.50 129 HIS A C 1
ATOM 977 O O . HIS A 1 129 ? -3.820 2.029 -26.107 1.00 91.50 129 HIS A O 1
ATOM 983 N N . SER A 1 130 ? -3.429 -0.022 -25.307 1.00 86.44 130 SER A N 1
ATOM 984 C CA . SER A 1 130 ? -3.311 -0.670 -26.620 1.00 86.44 130 SER A CA 1
ATOM 985 C C . SER A 1 130 ? -4.592 -0.600 -27.464 1.00 86.44 130 SER A C 1
ATOM 987 O O . SER A 1 130 ? -4.507 -0.611 -28.702 1.00 86.44 130 SER A O 1
ATOM 989 N N . LEU A 1 131 ? -5.748 -0.490 -26.797 1.00 88.75 131 LEU A N 1
ATOM 990 C CA . LEU A 1 131 ? -7.072 -0.356 -27.404 1.00 88.75 131 LEU A CA 1
ATOM 991 C C . LEU A 1 131 ? -7.352 1.081 -27.861 1.00 88.75 131 LEU A C 1
ATOM 993 O O . LEU A 1 131 ? -7.917 1.280 -28.933 1.00 88.75 131 LEU A O 1
ATOM 997 N N . VAL A 1 132 ? -6.923 2.083 -27.084 1.00 90.06 132 VAL A N 1
ATOM 998 C CA . VAL A 1 132 ? -7.223 3.509 -27.341 1.00 90.06 132 VAL A CA 1
ATOM 999 C C . VAL A 1 132 ? -6.035 4.311 -27.884 1.00 90.06 132 VAL A C 1
ATOM 1001 O O . VAL A 1 132 ? -6.100 5.537 -27.998 1.00 90.06 132 VAL A O 1
ATOM 1004 N N . CYS A 1 133 ? -4.921 3.648 -28.203 1.00 89.44 133 CYS A N 1
ATOM 1005 C CA . CYS A 1 133 ? -3.688 4.310 -28.615 1.00 89.44 133 CYS A CA 1
ATOM 1006 C C . CYS A 1 133 ? -3.900 5.161 -29.880 1.00 89.44 133 CYS A C 1
ATOM 1008 O O . CYS A 1 133 ? -4.032 4.637 -30.986 1.00 89.44 133 CYS A O 1
ATOM 1010 N N . LYS A 1 134 ? -3.823 6.490 -29.729 1.00 81.12 134 LYS A N 1
ATOM 1011 C CA . LYS A 1 134 ? -3.990 7.469 -30.822 1.00 81.12 134 LYS A CA 1
ATOM 1012 C C . LYS A 1 134 ? -2.958 7.333 -31.946 1.00 81.12 134 LYS A C 1
ATOM 1014 O O . LYS A 1 134 ? -3.194 7.800 -33.052 1.00 81.12 134 LYS A O 1
ATOM 1019 N N . GLY A 1 135 ? -1.805 6.726 -31.660 1.00 77.38 135 GLY A N 1
ATOM 1020 C CA . GLY A 1 135 ? -0.753 6.502 -32.651 1.00 77.38 135 GLY A CA 1
ATOM 1021 C C . GLY A 1 135 ? -0.953 5.238 -33.490 1.00 77.38 135 GLY A C 1
ATOM 1022 O O . GLY A 1 135 ? -0.223 5.054 -34.462 1.00 77.38 135 GLY A O 1
ATOM 1023 N N . ARG A 1 136 ? -1.887 4.347 -33.116 1.00 72.00 136 ARG A N 1
ATOM 1024 C CA . ARG A 1 136 ? -2.091 3.052 -33.778 1.00 72.00 136 ARG A CA 1
ATOM 1025 C C . ARG A 1 136 ? -2.493 3.287 -35.243 1.00 72.00 136 ARG A C 1
ATOM 1027 O O . ARG A 1 136 ? -3.579 3.807 -35.490 1.00 72.00 136 ARG A O 1
ATOM 1034 N N . PRO A 1 137 ? -1.661 2.907 -36.231 1.00 66.12 137 PRO A N 1
ATOM 1035 C CA . PRO A 1 137 ? -2.057 3.025 -37.626 1.00 66.12 137 PRO A CA 1
ATOM 1036 C C . PRO A 1 137 ? -3.188 2.027 -37.906 1.00 66.12 137 PRO A C 1
ATOM 1038 O O . PRO A 1 137 ? -3.079 0.855 -37.549 1.00 66.12 137 PRO A O 1
ATOM 1041 N N . ALA A 1 138 ? -4.257 2.477 -38.572 1.00 62.47 138 ALA A N 1
ATOM 1042 C CA . ALA A 1 138 ? -5.418 1.644 -38.920 1.00 62.47 138 ALA A CA 1
ATOM 1043 C C . ALA A 1 138 ? -5.054 0.408 -39.770 1.00 62.47 138 ALA A C 1
ATOM 1045 O O . ALA A 1 138 ? -5.772 -0.584 -39.770 1.00 62.47 138 ALA A O 1
ATOM 1046 N N . ASN A 1 139 ? -3.901 0.449 -40.446 1.00 61.06 139 ASN A N 1
ATOM 1047 C CA . ASN A 1 139 ? -3.331 -0.655 -41.206 1.00 61.06 139 ASN A CA 1
ATOM 1048 C C . ASN A 1 139 ? -1.964 -1.023 -40.612 1.00 61.06 139 ASN A C 1
ATOM 1050 O O . ASN A 1 139 ? -1.046 -0.200 -40.626 1.00 61.06 139 ASN A O 1
ATOM 1054 N N . GLY A 1 140 ? -1.830 -2.246 -40.088 1.00 58.34 140 GLY A N 1
ATOM 1055 C CA . GLY A 1 140 ? -0.652 -2.758 -39.376 1.00 58.34 140 GLY A CA 1
ATOM 1056 C C . GLY A 1 140 ? 0.630 -2.814 -40.215 1.00 58.34 140 GLY A C 1
ATOM 1057 O O . GLY A 1 140 ? 1.058 -3.880 -40.652 1.00 58.34 140 GLY A O 1
ATOM 1058 N N . LYS A 1 141 ? 1.277 -1.666 -40.438 1.00 57.56 141 LYS A N 1
ATOM 1059 C CA . LYS A 1 141 ? 2.580 -1.604 -41.105 1.00 57.56 141 LYS A CA 1
ATOM 1060 C C . LYS A 1 141 ? 3.694 -2.030 -40.145 1.00 57.56 141 LYS A C 1
ATOM 1062 O O . LYS A 1 141 ? 3.762 -1.583 -39.002 1.00 57.56 141 LYS A O 1
ATOM 1067 N N . LYS A 1 142 ? 4.545 -2.927 -40.656 1.00 54.62 142 LYS A N 1
ATOM 1068 C CA . LYS A 1 142 ? 5.619 -3.653 -39.967 1.00 54.62 142 LYS A CA 1
ATOM 1069 C C . LYS A 1 142 ? 6.491 -2.740 -39.097 1.00 54.62 142 LYS A C 1
ATOM 1071 O O . LYS A 1 142 ? 6.960 -1.692 -39.538 1.00 54.62 142 LYS A O 1
ATOM 1076 N N . ARG A 1 143 ? 6.719 -3.212 -37.867 1.00 55.25 143 ARG A N 1
ATOM 1077 C CA . ARG A 1 143 ? 7.717 -2.759 -36.889 1.00 55.25 143 ARG A CA 1
ATOM 1078 C C . ARG A 1 143 ? 9.007 -2.359 -37.613 1.00 55.25 143 ARG A C 1
ATOM 1080 O O . ARG A 1 143 ? 9.602 -3.197 -38.283 1.00 55.25 143 ARG A O 1
ATOM 1087 N N . ARG A 1 144 ? 9.426 -1.093 -37.493 1.00 58.25 144 ARG A N 1
ATOM 1088 C CA . ARG A 1 144 ? 10.738 -0.659 -37.992 1.00 58.25 144 ARG A CA 1
ATOM 1089 C C . ARG A 1 144 ? 11.801 -1.489 -37.281 1.00 58.25 144 ARG A C 1
ATOM 1091 O O . ARG A 1 144 ? 11.891 -1.448 -36.052 1.00 58.25 144 ARG A O 1
ATOM 1098 N N . GLU A 1 145 ? 12.550 -2.269 -38.052 1.00 51.84 145 GLU A N 1
ATOM 1099 C CA . GLU A 1 145 ? 13.763 -2.910 -37.571 1.00 51.84 145 GLU A CA 1
ATOM 1100 C C . GLU A 1 145 ? 14.665 -1.824 -36.992 1.00 51.84 145 GLU A C 1
ATOM 1102 O O . GLU A 1 145 ? 14.885 -0.773 -37.598 1.00 51.84 145 GLU A O 1
ATOM 1107 N N . ARG A 1 146 ? 15.121 -2.049 -35.762 1.00 51.62 146 ARG A N 1
ATOM 1108 C CA . ARG A 1 146 ? 16.113 -1.200 -35.122 1.00 51.62 146 ARG A CA 1
ATOM 1109 C C . ARG A 1 146 ? 17.394 -1.409 -35.928 1.00 51.62 146 ARG A C 1
ATOM 1111 O O . ARG A 1 146 ? 18.015 -2.458 -35.811 1.00 51.62 146 ARG A O 1
ATOM 1118 N N . SER A 1 147 ? 17.713 -0.461 -36.804 1.00 51.81 147 SER A N 1
ATOM 1119 C CA . SER A 1 147 ? 18.921 -0.467 -37.624 1.00 51.81 147 SER A CA 1
ATOM 1120 C C . SER A 1 147 ? 20.137 -0.625 -36.713 1.00 51.81 147 SER A C 1
ATOM 1122 O O . SER A 1 147 ? 20.469 0.282 -35.950 1.00 51.81 147 SER A O 1
ATOM 1124 N N . LEU A 1 148 ? 20.745 -1.811 -36.754 1.00 58.38 148 LEU A N 1
ATOM 1125 C CA . LEU A 1 148 ? 22.036 -2.079 -36.134 1.00 58.38 148 LEU A CA 1
ATOM 1126 C C . LEU A 1 148 ? 23.083 -1.176 -36.806 1.00 58.38 148 LEU A C 1
ATOM 1128 O O . LEU A 1 148 ? 23.039 -1.025 -38.031 1.00 58.38 148 LEU A O 1
ATOM 1132 N N . PRO A 1 149 ? 24.005 -0.558 -36.048 1.00 57.41 149 PRO A N 1
ATOM 1133 C CA . PRO A 1 149 ? 25.067 0.244 -36.641 1.00 57.41 149 PRO A CA 1
ATOM 1134 C C . PRO A 1 149 ? 25.938 -0.629 -37.555 1.00 57.41 149 PRO A C 1
ATOM 1136 O O . PRO A 1 149 ? 26.247 -1.779 -37.233 1.00 57.41 149 PRO A O 1
ATOM 1139 N N . ALA A 1 150 ? 26.291 -0.081 -38.719 1.00 60.28 150 ALA A N 1
ATOM 1140 C CA . ALA A 1 150 ? 27.094 -0.756 -39.731 1.00 60.28 150 ALA A CA 1
ATOM 1141 C C . ALA A 1 150 ? 28.440 -1.225 -39.149 1.00 60.28 150 ALA A C 1
ATOM 1143 O O . ALA A 1 150 ? 29.107 -0.486 -38.424 1.00 60.28 150 ALA A O 1
ATOM 1144 N N . LYS A 1 151 ? 28.841 -2.459 -39.478 1.00 57.94 151 LYS A N 1
ATOM 1145 C CA . LYS A 1 151 ? 30.173 -2.982 -39.143 1.00 57.94 151 LYS A CA 1
ATOM 1146 C C . LYS A 1 151 ? 31.240 -2.146 -39.872 1.00 57.94 151 LYS A C 1
ATOM 1148 O O . LYS A 1 151 ? 31.054 -1.891 -41.061 1.00 57.94 151 LYS A O 1
ATOM 1153 N N . PRO A 1 152 ? 32.350 -1.753 -39.222 1.00 48.84 152 PRO A N 1
ATOM 1154 C CA . PRO A 1 152 ? 33.445 -1.082 -39.913 1.00 48.84 152 PRO A CA 1
ATOM 1155 C C . PRO A 1 152 ? 34.174 -2.068 -40.841 1.00 48.84 152 PRO A C 1
ATOM 1157 O O . PRO A 1 152 ? 34.510 -3.184 -40.434 1.00 48.84 152 PRO A O 1
ATOM 1160 N N . SER A 1 153 ? 34.381 -1.655 -42.095 1.00 56.00 153 SER A N 1
ATOM 1161 C CA . SER A 1 153 ? 35.107 -2.412 -43.120 1.00 56.00 153 SER A CA 1
ATOM 1162 C C . SER A 1 153 ? 36.567 -2.634 -42.726 1.00 56.00 153 SER A C 1
ATOM 1164 O O . SER A 1 153 ? 37.251 -1.719 -42.270 1.00 56.00 153 SER A O 1
ATOM 1166 N N . LYS A 1 154 ? 37.042 -3.865 -42.925 1.00 60.41 154 LYS A N 1
ATOM 1167 C CA . LYS A 1 154 ? 38.436 -4.277 -42.739 1.00 60.41 154 LYS A CA 1
ATOM 1168 C C . LYS A 1 154 ? 39.229 -4.036 -44.022 1.00 60.41 154 LYS A C 1
ATOM 1170 O O . LYS A 1 154 ? 39.654 -4.995 -44.641 1.00 60.41 154 LYS A O 1
ATOM 1175 N N . ASP A 1 155 ? 39.443 -2.788 -44.406 1.00 61.78 155 ASP A N 1
ATOM 1176 C CA . ASP A 1 155 ? 40.331 -2.477 -45.530 1.00 61.78 155 ASP A CA 1
ATOM 1177 C C . ASP A 1 155 ? 41.118 -1.212 -45.201 1.00 61.78 155 ASP A C 1
ATOM 1179 O O . ASP A 1 155 ? 40.819 -0.142 -45.711 1.00 61.78 155 ASP A O 1
ATOM 1183 N N . LEU A 1 156 ? 42.076 -1.315 -44.278 1.00 56.22 156 LEU A N 1
ATOM 1184 C CA . LEU A 1 156 ? 43.194 -0.373 -44.170 1.00 56.22 156 LEU A CA 1
ATOM 1185 C C . LEU A 1 156 ? 44.324 -1.016 -43.346 1.00 56.22 156 LEU A C 1
ATOM 1187 O O . LEU A 1 156 ? 44.646 -0.596 -42.239 1.00 56.22 156 LEU A O 1
ATOM 1191 N N . LEU A 1 157 ? 44.884 -2.106 -43.869 1.00 52.88 157 LEU A N 1
ATOM 1192 C CA . LEU A 1 157 ? 46.245 -2.526 -43.543 1.00 52.88 157 LEU A CA 1
ATOM 1193 C C . LEU A 1 157 ? 46.820 -3.257 -44.764 1.00 52.88 157 LEU A C 1
ATOM 1195 O O . LEU A 1 157 ? 46.658 -4.464 -44.944 1.00 52.88 157 LEU A O 1
ATOM 1199 N N . SER A 1 158 ? 47.429 -2.477 -45.649 1.00 50.88 158 SER A N 1
ATOM 1200 C CA . SER A 1 158 ? 48.471 -2.899 -46.584 1.00 50.88 158 SER A CA 1
ATOM 1201 C C . SER A 1 158 ? 49.550 -1.834 -46.555 1.00 50.88 158 SER A C 1
ATOM 1203 O O . SER A 1 158 ? 49.168 -0.644 -46.476 1.00 50.88 158 SER A O 1
#

Sequence (158 aa):
SSVCGSLAPAPIPQRFFMAALDVHPEAVANDDLQQRFELTCREMDDLDDMIKDLHEELGRFAFRRAILADRVGNLKELGGTAFSLGGDALPVSLCSLGDWEHCLDSLGVGKCGVCQQKFPLDVGTIEQHSLVCKGRPANGKKRRERSLPAKPSKDLLS

Organism: Noctiluca scintillans (NCBI:txid2966)

pLDDT: mean 71.29, std 19.34, range [41.59, 98.56]

Secondary structure (DSSP, 8-state):
-------PPPPP-------------TTHHHHHHHHHHHHHHHHHHHHHHHHHHHHHHHHHHHHHHHHHHHHHHHHHHHTTTS----SS--S-----TTSHHHHHHHTTEEE-TTT--EEES-HHHHHHHHHH-TT--SS--------PPPPPP-----

Radius of gyration: 44.26 Å; chains: 1; bounding box: 76×23×160 Å